Protein AF-V7D793-F1 (afdb_monomer)

Sequence (165 aa):
MPTIQGLIRPLMASPELLCGGPFGDRQVMVKVAKHVQLAYGFSMEAIFFETSFFTATVSDYLSDDEYKELQQELLKNPECGDVMPRTGGFRKLRWGDRRRGKGKRGGLRVIYYWLSSDGQMWMFAIYDKDELENLTCDQERALKQAITVEVEARKTKRSVKQRSK

Foldseek 3Di:
DQFVVNVLVVVVPDPPCVVPAQFDPDKDWDWDPDPPPDDDPDGLTAIETEGPACVVCVVVQDDPVRVSVVVVVCSVPVPQFDFDPLQQGKGKAQCARVVVPGGSVFAKIWIWHADPVRRYIYTYDMDTPVRDDDDDNVSSNSSNVSVVVVVVVVVVVVVVVVVVD

Nearest PDB structures (foldseek):
  8a0x-assembly1_C  TM=8.612E-01  e=3.387E-10  Vibrio cholerae
  5ja8-assembly3_E  TM=9.061E-01  e=1.546E-09  Vibrio cholerae O1 biovar El Tor str. N16961
  5ja8-assembly2_C  TM=8.400E-01  e=4.950E-10  Vibrio cholerae O1 biovar El Tor str. N16961
  5ja9-assembly2_D  TM=9.157E-01  e=5.479E-09  Vibrio cholerae O1 biovar El Tor str. N16961
  5ja8-assembly4_G  TM=9.294E-01  e=1.711E-08  Vibrio cholerae O1 biovar El Tor str. N16961

Organism: NCBI:txid1388762

pLDDT: mean 71.65, std 18.87, range [30.06, 93.06]

Solvent-accessible surface area (backbone atoms only — not comparable to full-atom values): 9725 Å² total; per-residue (Å²): 131,85,48,65,75,62,55,54,47,61,76,70,72,52,85,79,59,67,89,74,52,92,65,34,96,53,75,47,81,52,74,62,86,74,89,66,93,74,94,70,99,67,75,62,62,40,41,35,35,31,22,67,63,20,68,73,45,43,71,83,77,32,56,74,67,56,46,50,51,50,53,53,49,42,63,76,41,71,73,76,28,52,72,42,78,73,25,76,64,33,22,43,30,67,35,58,25,70,94,79,72,28,54,47,91,64,15,30,38,37,36,32,36,72,43,77,94,76,32,35,37,37,39,53,40,69,44,51,62,90,68,61,79,82,79,51,75,66,56,26,44,51,46,20,50,56,52,49,55,51,55,51,54,52,52,53,55,50,59,56,61,61,70,76,108

Radius of gyration: 16.78 Å; Cα contacts (8 Å, |Δi|>4): 221; chains: 1; bounding box: 41×47×38 Å

Structure (mmCIF, N/CA/C/O backbone):
data_AF-V7D793-F1
#
_entry.id   AF-V7D793-F1
#
loop_
_atom_site.group_PDB
_atom_site.id
_atom_site.type_symbol
_atom_site.label_atom_id
_atom_site.label_alt_id
_atom_site.label_comp_id
_atom_site.label_asym_id
_atom_site.label_entity_id
_atom_site.label_seq_id
_atom_site.pdbx_PDB_ins_code
_atom_site.Cartn_x
_atom_site.Cartn_y
_atom_site.Cartn_z
_atom_site.occupancy
_atom_site.B_iso_or_equiv
_atom_site.auth_seq_id
_atom_site.auth_comp_id
_atom_site.auth_asym_id
_atom_site.auth_atom_id
_atom_site.pdbx_PDB_model_num
ATOM 1 N N . MET A 1 1 ? 5.168 5.915 -19.898 1.00 33.47 1 MET A N 1
ATOM 2 C CA . MET A 1 1 ? 5.122 5.106 -18.664 1.00 33.47 1 MET A CA 1
ATOM 3 C C . MET A 1 1 ? 5.250 6.064 -17.489 1.00 33.47 1 MET A C 1
ATOM 5 O O . MET A 1 1 ? 6.310 6.670 -17.371 1.00 33.47 1 MET A O 1
ATOM 9 N N . PRO A 1 2 ? 4.192 6.331 -16.706 1.00 39.03 2 PRO A N 1
ATOM 10 C CA . PRO A 1 2 ? 4.325 7.161 -15.514 1.00 39.03 2 PRO A CA 1
ATOM 11 C C . PRO A 1 2 ? 5.197 6.421 -14.492 1.00 39.03 2 PRO A C 1
ATOM 13 O O . PRO A 1 2 ? 4.835 5.351 -14.017 1.00 39.03 2 PRO A O 1
ATOM 16 N N . THR A 1 3 ? 6.373 6.965 -14.180 1.00 46.16 3 THR A N 1
ATOM 17 C CA . THR A 1 3 ? 7.242 6.447 -13.115 1.00 46.16 3 THR A CA 1
ATOM 18 C C . THR A 1 3 ? 6.502 6.540 -11.782 1.00 46.16 3 THR A C 1
ATOM 20 O O . THR A 1 3 ? 5.800 7.521 -11.546 1.00 46.16 3 THR A O 1
ATOM 23 N N . ILE A 1 4 ? 6.688 5.597 -10.856 1.00 48.50 4 ILE A N 1
ATOM 24 C CA . ILE A 1 4 ? 6.056 5.674 -9.523 1.00 48.50 4 ILE A CA 1
ATOM 25 C C . ILE A 1 4 ? 6.501 6.921 -8.735 1.00 48.50 4 ILE A C 1
ATOM 27 O O . ILE A 1 4 ? 5.714 7.492 -7.981 1.00 48.50 4 ILE A O 1
ATOM 31 N N . GLN A 1 5 ? 7.698 7.460 -9.007 1.00 47.50 5 GLN A N 1
ATOM 32 C CA . GLN A 1 5 ? 8.100 8.807 -8.561 1.00 47.50 5 GLN A CA 1
ATOM 33 C C . GLN A 1 5 ? 7.131 9.912 -9.038 1.00 47.50 5 GLN A C 1
ATOM 35 O O . GLN A 1 5 ? 6.849 10.859 -8.304 1.00 47.50 5 GLN A O 1
ATOM 40 N N . GLY A 1 6 ? 6.584 9.775 -10.246 1.00 45.44 6 GLY A N 1
ATOM 41 C CA . GLY A 1 6 ? 5.567 10.644 -10.835 1.00 45.44 6 GLY A CA 1
ATOM 42 C C . GLY A 1 6 ? 4.143 10.397 -10.332 1.00 45.44 6 GLY A C 1
ATOM 43 O O . GLY A 1 6 ? 3.275 11.187 -10.672 1.00 45.44 6 GLY A O 1
ATOM 44 N N . LEU A 1 7 ? 3.901 9.365 -9.515 1.00 50.41 7 LEU A N 1
ATOM 45 C CA . LEU A 1 7 ? 2.613 9.081 -8.858 1.00 50.41 7 LEU A CA 1
ATOM 46 C C . LEU A 1 7 ? 2.527 9.607 -7.436 1.00 50.41 7 LEU A C 1
ATOM 48 O O . LEU A 1 7 ? 1.460 10.013 -6.982 1.00 50.41 7 LEU A O 1
ATOM 52 N N . ILE A 1 8 ? 3.671 9.693 -6.763 1.00 48.44 8 ILE A N 1
ATOM 53 C CA . ILE A 1 8 ? 3.762 10.422 -5.502 1.00 48.44 8 ILE A CA 1
ATOM 54 C C . ILE A 1 8 ? 3.568 11.922 -5.761 1.00 48.44 8 ILE A C 1
ATOM 56 O O . ILE A 1 8 ? 2.918 12.602 -4.979 1.00 48.44 8 ILE A O 1
ATOM 60 N N . ARG A 1 9 ? 4.054 12.440 -6.895 1.00 41.97 9 ARG A N 1
ATOM 61 C CA . ARG A 1 9 ? 3.982 13.866 -7.246 1.00 41.97 9 ARG A CA 1
ATOM 62 C C . ARG A 1 9 ? 2.549 14.448 -7.323 1.00 41.97 9 ARG A C 1
ATOM 64 O O . ARG A 1 9 ? 2.348 15.494 -6.716 1.00 41.97 9 ARG A O 1
ATOM 71 N N . PRO A 1 10 ? 1.544 13.829 -7.976 1.00 38.38 10 PRO A N 1
ATOM 72 C CA . PRO A 1 10 ? 0.162 14.319 -7.967 1.00 38.38 10 PRO A CA 1
ATOM 73 C C . PRO A 1 10 ? -0.539 14.137 -6.615 1.00 38.38 10 PRO A C 1
ATOM 75 O O . PRO A 1 10 ? -1.365 14.975 -6.271 1.00 38.38 10 PRO A O 1
ATOM 78 N N . LEU A 1 11 ? -0.152 13.145 -5.799 1.00 43.81 11 LEU A N 1
ATOM 79 C CA . LEU A 1 11 ? -0.590 13.064 -4.395 1.00 43.81 11 LEU A CA 1
ATOM 80 C C . LEU A 1 11 ? -0.076 14.265 -3.566 1.00 43.81 11 LEU A C 1
ATOM 82 O O . LEU A 1 11 ? -0.654 14.602 -2.538 1.00 43.81 11 LEU A O 1
ATOM 86 N N . MET A 1 12 ? 0.998 14.922 -4.022 1.00 38.84 12 MET A N 1
ATOM 87 C CA . MET A 1 12 ? 1.638 16.069 -3.363 1.00 38.84 12 MET A CA 1
ATOM 88 C C . MET A 1 12 ? 1.246 17.435 -3.958 1.00 38.84 12 MET A C 1
ATOM 90 O O . MET A 1 12 ? 1.511 18.454 -3.327 1.00 38.84 12 MET A O 1
ATOM 94 N N . ALA A 1 13 ? 0.661 17.490 -5.164 1.00 31.84 13 ALA A N 1
ATOM 95 C CA . ALA A 1 13 ? 0.512 18.728 -5.947 1.00 31.84 13 ALA A CA 1
ATOM 96 C C . ALA A 1 13 ? -0.900 19.350 -5.944 1.00 31.84 13 ALA A C 1
ATOM 98 O O . ALA A 1 13 ? -1.099 20.398 -6.556 1.00 31.84 13 ALA A O 1
ATOM 99 N N . SER A 1 14 ? -1.896 18.746 -5.289 1.00 34.75 14 SER A N 1
ATOM 100 C CA . SER A 1 14 ? -3.250 19.321 -5.208 1.00 34.75 14 SER A CA 1
ATOM 101 C C . SER A 1 14 ? -3.963 18.948 -3.905 1.00 34.75 14 SER A C 1
ATOM 103 O O . SER A 1 14 ? -4.500 17.847 -3.792 1.00 34.75 14 SER A O 1
ATOM 105 N N . PRO A 1 15 ? -4.033 19.877 -2.933 1.00 36.69 15 PRO A N 1
ATOM 106 C CA . PRO A 1 15 ? -4.868 19.743 -1.737 1.00 36.69 15 PRO A CA 1
ATOM 107 C C . PRO A 1 15 ? -6.380 19.739 -2.035 1.00 36.69 15 PRO A C 1
ATOM 109 O O . PRO A 1 15 ? -7.181 19.469 -1.149 1.00 36.69 15 PRO A O 1
ATOM 112 N N . GLU A 1 16 ? -6.796 20.055 -3.264 1.00 32.31 16 GLU A N 1
ATOM 113 C CA . GLU A 1 16 ? -8.201 20.301 -3.622 1.00 32.31 16 GLU A CA 1
ATOM 114 C C . GLU A 1 16 ? -9.000 19.038 -3.997 1.00 32.31 16 GLU A C 1
ATOM 116 O O . GLU A 1 16 ? -10.219 19.095 -4.127 1.00 32.31 16 GLU A O 1
ATOM 121 N N . LEU A 1 17 ? -8.370 17.859 -4.061 1.00 34.34 17 LEU A N 1
ATOM 122 C CA . LEU A 1 17 ? -9.072 16.572 -4.237 1.00 34.34 17 LEU A CA 1
ATOM 123 C C . LEU A 1 17 ? -9.637 15.991 -2.918 1.00 34.34 17 LEU A C 1
ATOM 125 O O . LEU A 1 17 ? -9.974 14.811 -2.831 1.00 34.34 17 LEU A O 1
ATOM 129 N N . LEU A 1 18 ? -9.766 16.815 -1.871 1.00 37.34 18 LEU A N 1
ATOM 130 C CA . LEU A 1 18 ? -10.244 16.408 -0.540 1.00 37.34 18 LEU A CA 1
ATOM 131 C C . LEU A 1 18 ? -11.777 16.357 -0.395 1.00 37.34 18 LEU A C 1
ATOM 133 O O . LEU A 1 18 ? -12.275 15.903 0.635 1.00 37.34 18 LEU A O 1
ATOM 137 N N . CYS A 1 19 ? -12.536 16.713 -1.432 1.00 30.06 19 CYS A N 1
ATOM 138 C CA . CYS A 1 19 ? -13.968 16.411 -1.528 1.00 30.06 19 CYS A CA 1
ATOM 139 C C . CYS A 1 19 ? -14.172 15.114 -2.331 1.00 30.06 19 CYS A C 1
ATOM 141 O O . CYS A 1 19 ? -14.679 15.132 -3.446 1.00 30.06 19 CYS A O 1
ATOM 143 N N . GLY A 1 20 ? -13.710 13.990 -1.774 1.00 41.81 20 GLY A N 1
ATOM 144 C CA . GLY A 1 20 ? -13.761 12.664 -2.413 1.00 41.81 20 GLY A CA 1
ATOM 145 C C . GLY A 1 20 ? -12.844 11.617 -1.771 1.00 41.81 20 GLY A C 1
ATOM 146 O O . GLY A 1 20 ? -13.124 10.430 -1.857 1.00 41.81 20 GLY A O 1
ATOM 147 N N . GLY A 1 21 ? -11.820 12.056 -1.029 1.00 42.91 21 GLY A N 1
ATOM 148 C CA . GLY A 1 21 ? -10.859 11.183 -0.346 1.00 42.91 21 GLY A CA 1
ATOM 149 C C . GLY A 1 21 ? -9.783 10.639 -1.306 1.00 42.91 21 GLY A C 1
ATOM 150 O O . GLY A 1 21 ? -10.108 10.201 -2.404 1.00 42.91 21 GLY A O 1
ATOM 151 N N . PRO A 1 22 ? -8.489 10.626 -0.933 1.00 45.00 22 PRO A N 1
ATOM 152 C CA . PRO A 1 22 ? -7.407 10.205 -1.836 1.00 45.00 22 PRO A CA 1
ATOM 153 C C . PRO A 1 22 ? -7.283 8.677 -2.022 1.00 45.00 22 PRO A C 1
ATOM 155 O O . PRO A 1 22 ? -6.363 8.200 -2.686 1.00 45.00 22 PRO A O 1
ATOM 158 N N . PHE A 1 23 ? -8.197 7.897 -1.442 1.00 51.88 23 PHE A N 1
ATOM 159 C CA . PHE A 1 23 ? -8.190 6.434 -1.433 1.00 51.88 23 PHE A CA 1
ATOM 160 C C . PHE A 1 23 ? -9.370 5.945 -2.272 1.00 51.88 23 PHE A C 1
ATOM 162 O O . PHE A 1 23 ? -10.502 5.994 -1.804 1.00 51.88 23 PHE A O 1
ATOM 169 N N . GLY A 1 24 ? -9.065 5.555 -3.513 1.00 51.16 24 GLY A N 1
ATOM 170 C CA . GLY A 1 24 ? -9.978 5.343 -4.642 1.00 51.16 24 GLY A CA 1
ATOM 171 C C . GLY A 1 24 ? -11.337 4.674 -4.387 1.00 51.16 24 GLY A C 1
ATOM 172 O O . GLY A 1 24 ? -11.551 3.920 -3.440 1.00 51.16 24 GLY A O 1
ATOM 173 N N . ASP A 1 25 ? -12.242 4.913 -5.336 1.00 47.69 25 ASP A N 1
ATOM 174 C CA . ASP A 1 25 ? -13.663 4.537 -5.325 1.00 47.69 25 ASP A CA 1
ATOM 175 C C . ASP A 1 25 ? -13.946 3.020 -5.343 1.00 47.69 25 ASP A C 1
ATOM 177 O O . ASP A 1 25 ? -15.097 2.600 -5.190 1.00 47.69 25 ASP A O 1
ATOM 181 N N . ARG A 1 26 ? -12.927 2.167 -5.538 1.00 51.31 26 ARG A N 1
ATOM 182 C CA . ARG A 1 26 ? -13.107 0.718 -5.706 1.00 51.31 26 ARG A CA 1
ATOM 183 C C . ARG A 1 26 ? -12.830 -0.032 -4.401 1.00 51.31 26 ARG A C 1
ATOM 185 O O . ARG A 1 26 ? -11.690 -0.200 -3.976 1.00 51.31 26 ARG A O 1
ATOM 192 N N . GLN A 1 27 ? -13.909 -0.509 -3.785 1.00 54.69 27 GLN A N 1
ATOM 193 C CA . GLN A 1 27 ? -13.871 -1.401 -2.628 1.00 54.69 27 GLN A CA 1
ATOM 194 C C . GLN A 1 27 ? -13.886 -2.851 -3.101 1.00 54.69 27 GLN A C 1
ATOM 196 O O . GLN A 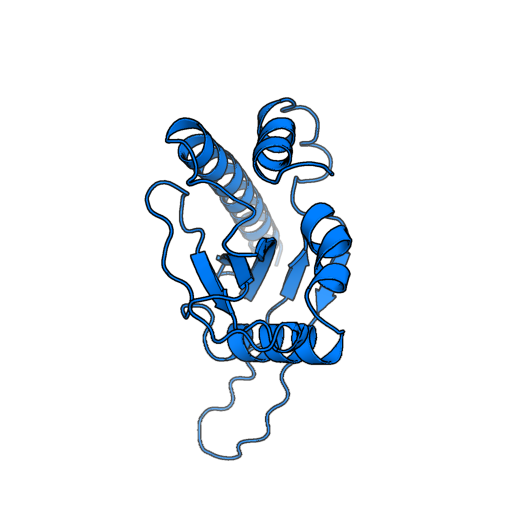1 27 ? -14.826 -3.272 -3.776 1.00 54.69 27 GLN A O 1
ATOM 201 N N . VAL A 1 28 ? -12.880 -3.627 -2.706 1.00 57.31 28 VAL A N 1
ATOM 202 C CA . VAL A 1 28 ? -12.884 -5.078 -2.889 1.00 57.31 28 VAL A CA 1
ATOM 203 C C . VAL A 1 28 ? -13.026 -5.717 -1.515 1.00 57.31 28 VAL A C 1
ATOM 205 O O . VAL A 1 28 ? -12.125 -5.685 -0.675 1.00 57.31 28 VAL A O 1
ATOM 208 N N . MET A 1 29 ? -14.202 -6.281 -1.250 1.00 51.56 29 MET A N 1
ATOM 209 C CA . MET A 1 29 ? -14.425 -7.052 -0.034 1.00 51.56 29 MET A CA 1
ATOM 210 C C . MET A 1 29 ? -13.892 -8.465 -0.250 1.00 51.56 29 MET A C 1
ATOM 212 O O . MET A 1 29 ? -14.454 -9.236 -1.026 1.00 51.56 29 MET A O 1
ATOM 216 N N . VAL A 1 30 ? -12.822 -8.817 0.460 1.00 57.59 30 VAL A N 1
ATOM 217 C CA . VAL A 1 30 ? -12.237 -10.157 0.400 1.00 57.59 30 VAL A CA 1
ATOM 218 C C . VAL A 1 30 ? -12.524 -10.861 1.716 1.00 57.59 30 VAL A C 1
ATOM 220 O O . VAL A 1 30 ? -12.017 -10.480 2.768 1.00 57.59 30 VAL A O 1
ATOM 223 N N . LYS A 1 31 ? -13.340 -11.916 1.661 1.00 53.47 31 LYS A N 1
ATOM 224 C CA . LYS A 1 31 ? -13.574 -12.807 2.801 1.00 53.47 31 LYS A CA 1
ATOM 225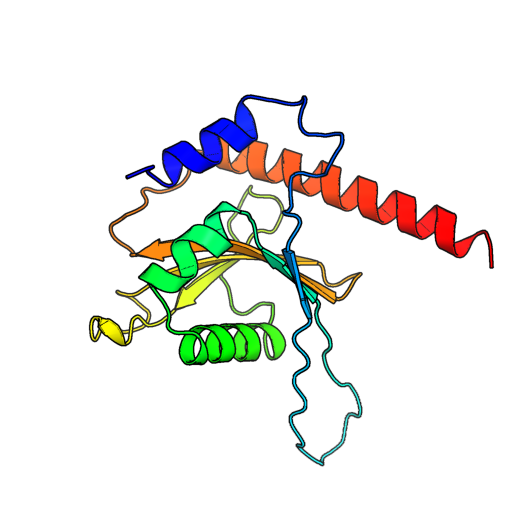 C C . LYS A 1 31 ? -12.719 -14.051 2.640 1.00 53.47 31 LYS A C 1
ATOM 227 O O . LYS A 1 31 ? -12.877 -14.792 1.671 1.00 53.47 31 LYS A O 1
ATOM 232 N N . VAL A 1 32 ? -11.834 -14.317 3.596 1.00 47.12 32 VAL A N 1
ATOM 233 C CA . VAL A 1 32 ? -11.166 -15.619 3.672 1.00 47.12 32 VAL A CA 1
ATOM 234 C C . VAL A 1 32 ? -12.004 -16.535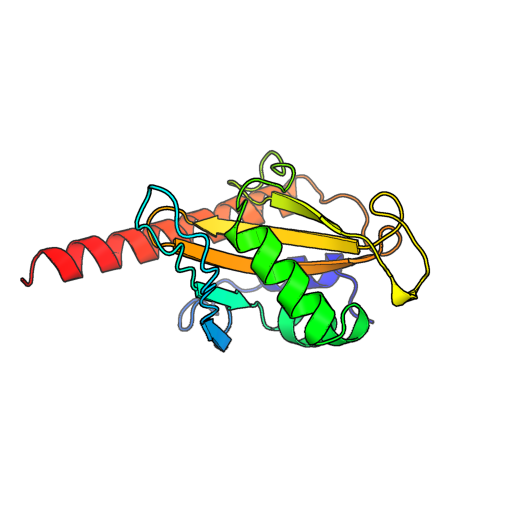 4.547 1.00 47.12 32 VAL A C 1
ATOM 236 O O . VAL A 1 32 ? -11.914 -16.517 5.768 1.00 47.12 32 VAL A O 1
ATOM 239 N N . ALA A 1 33 ? -12.803 -17.380 3.901 1.00 39.00 33 ALA A N 1
ATOM 240 C CA . ALA A 1 33 ? -13.350 -18.571 4.529 1.00 39.00 33 ALA A CA 1
ATOM 241 C C . ALA A 1 33 ? -12.291 -19.679 4.441 1.00 39.00 33 ALA A C 1
ATOM 243 O O . ALA A 1 33 ? -12.296 -20.482 3.510 1.00 39.00 33 ALA A O 1
ATOM 244 N N . LYS A 1 34 ? -11.329 -19.712 5.371 1.00 43.34 34 LYS A N 1
ATOM 245 C CA . LYS A 1 34 ? -10.534 -20.931 5.581 1.00 43.34 34 LYS A CA 1
ATOM 246 C C . LYS A 1 34 ? -11.086 -21.664 6.788 1.00 43.34 34 LYS A C 1
ATOM 248 O O . LYS A 1 34 ? -10.859 -21.289 7.931 1.00 43.34 34 LYS A O 1
ATOM 253 N N . HIS A 1 35 ? -11.825 -22.721 6.473 1.00 39.06 35 HIS A N 1
ATOM 254 C CA . HIS A 1 35 ? -12.171 -23.805 7.371 1.00 39.06 35 HIS A CA 1
ATOM 255 C C . HIS A 1 35 ? -10.871 -24.495 7.817 1.00 39.06 35 HIS A C 1
ATOM 257 O O . HIS A 1 35 ? -10.395 -25.428 7.182 1.00 39.06 35 HIS A O 1
ATOM 263 N N . VAL A 1 36 ? -10.263 -23.995 8.891 1.00 37.34 36 VAL A N 1
ATOM 264 C CA . VAL A 1 36 ? -9.536 -24.846 9.832 1.00 37.34 36 VAL A CA 1
ATOM 265 C C . VAL A 1 36 ? -10.407 -24.865 11.071 1.00 37.34 36 VAL A C 1
ATOM 267 O O . VAL A 1 36 ? -10.362 -23.976 11.918 1.00 37.34 36 VAL A O 1
ATOM 270 N N . GLN A 1 37 ? -11.272 -25.873 11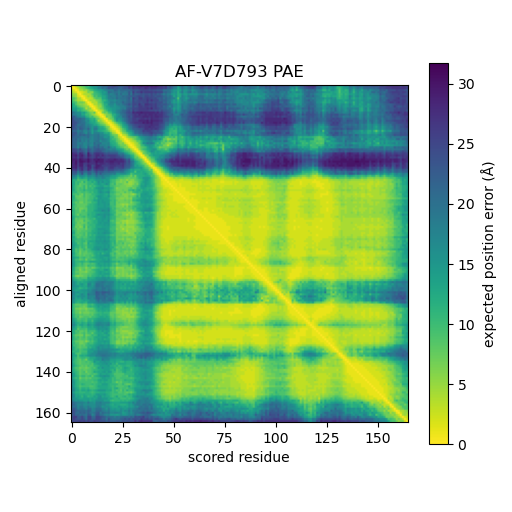.117 1.00 42.47 37 GLN A N 1
ATOM 271 C CA . GLN A 1 37 ? -11.833 -26.372 12.356 1.00 42.47 37 GLN A CA 1
ATOM 272 C C . GLN A 1 37 ? -10.635 -26.676 13.265 1.00 42.47 37 GLN A C 1
ATOM 274 O O . GLN A 1 37 ? -9.966 -27.673 13.033 1.00 42.47 37 GLN A O 1
ATOM 279 N N . LEU A 1 38 ? -10.281 -25.757 14.169 1.00 44.16 38 LEU A N 1
ATOM 280 C CA . LEU A 1 38 ? -9.677 -25.986 15.489 1.00 44.16 38 LEU A CA 1
ATOM 281 C C . LEU A 1 38 ? -9.407 -24.624 16.175 1.00 44.16 38 LEU A C 1
ATOM 283 O O . LEU A 1 38 ? -8.426 -23.933 15.922 1.00 44.16 38 LEU A O 1
ATOM 287 N N . ALA A 1 39 ? -10.322 -24.300 17.092 1.00 38.25 39 ALA A N 1
ATOM 288 C CA . ALA A 1 39 ? -10.124 -23.575 18.354 1.00 38.25 39 ALA A CA 1
ATOM 289 C C . ALA A 1 39 ? -10.200 -22.037 18.467 1.00 38.25 39 ALA A C 1
ATOM 291 O O . ALA A 1 39 ? -10.325 -21.591 19.602 1.00 38.25 39 ALA A O 1
ATOM 292 N N . TYR A 1 40 ? -10.260 -21.215 17.413 1.00 49.88 40 TYR A N 1
ATOM 293 C CA . TYR A 1 40 ? -10.602 -19.785 17.591 1.00 49.88 40 TYR A CA 1
ATOM 294 C C . TYR A 1 40 ? -11.493 -19.269 16.459 1.00 49.88 40 TYR A C 1
ATOM 296 O O . TYR A 1 40 ? -11.045 -19.049 15.339 1.00 49.88 40 TYR A O 1
ATOM 304 N N . GLY A 1 41 ? -12.782 -19.090 16.763 1.00 42.53 41 GLY A N 1
ATOM 305 C CA . GLY A 1 41 ? -13.841 -18.670 15.840 1.00 42.53 41 GLY A CA 1
ATOM 306 C C . GLY A 1 41 ? -13.766 -17.208 15.394 1.00 42.53 41 GLY A C 1
ATOM 307 O O . GLY A 1 41 ? -14.764 -16.499 15.480 1.00 42.53 41 GLY A O 1
ATOM 308 N N . PHE A 1 42 ? -12.610 -16.746 14.917 1.00 47.09 42 PHE A N 1
ATOM 309 C CA . PHE A 1 42 ? -12.464 -15.412 14.345 1.00 47.09 42 PHE A CA 1
ATOM 310 C C . PHE A 1 42 ? -12.157 -15.519 12.851 1.00 47.09 42 PHE A C 1
ATOM 312 O O . PHE A 1 42 ? -11.036 -15.809 12.438 1.00 47.09 42 PHE A O 1
ATOM 319 N N . SER A 1 43 ? -13.182 -15.298 12.027 1.00 55.72 43 SER A N 1
ATOM 320 C CA . SER A 1 43 ? -12.968 -15.019 10.608 1.00 55.72 43 SER A CA 1
ATOM 321 C C . SER A 1 43 ? -12.304 -13.649 10.510 1.00 55.72 43 SER A C 1
ATOM 323 O O . SER A 1 43 ? -12.896 -12.653 10.921 1.00 55.72 43 SER A O 1
ATOM 325 N N . MET A 1 44 ? -11.070 -13.590 10.008 1.00 62.00 44 MET A N 1
ATOM 326 C CA . MET A 1 44 ? -10.425 -12.313 9.707 1.00 62.00 44 MET A CA 1
ATOM 327 C C . MET A 1 44 ? -11.076 -11.741 8.447 1.00 62.00 44 MET A C 1
ATOM 329 O O . MET A 1 44 ? -10.765 -12.147 7.326 1.00 62.00 44 MET A O 1
ATOM 333 N N . GLU A 1 45 ? -12.029 -10.835 8.639 1.00 71.00 45 GLU A N 1
ATOM 334 C CA . GLU A 1 45 ? -12.592 -10.020 7.568 1.00 71.00 45 GLU A CA 1
ATOM 335 C C . GLU A 1 45 ? -11.757 -8.742 7.442 1.00 71.00 45 GLU A C 1
ATOM 337 O O . GLU A 1 45 ? -11.583 -8.013 8.420 1.00 71.00 45 GLU A O 1
ATOM 342 N N . ALA A 1 46 ? -11.241 -8.467 6.241 1.00 79.44 46 ALA A N 1
ATOM 343 C CA . ALA A 1 46 ? -10.688 -7.157 5.930 1.00 79.44 46 ALA A CA 1
ATOM 344 C C . ALA A 1 46 ? -11.220 -6.627 4.601 1.00 79.44 46 ALA A C 1
ATOM 346 O O . 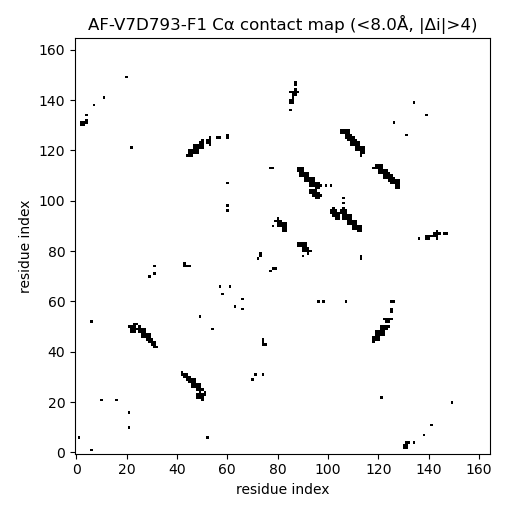ALA A 1 46 ? -11.480 -7.379 3.660 1.00 79.44 46 ALA A O 1
ATOM 347 N N . ILE A 1 47 ? -11.364 -5.308 4.530 1.00 85.12 47 ILE A N 1
ATOM 348 C CA . ILE A 1 47 ? -11.776 -4.604 3.316 1.00 85.12 47 ILE A CA 1
ATOM 349 C C . ILE A 1 47 ? -10.521 -4.091 2.620 1.00 85.12 47 ILE A C 1
ATOM 351 O O . ILE A 1 47 ? -9.738 -3.354 3.227 1.00 85.12 47 ILE A O 1
ATOM 355 N N . PHE A 1 48 ? -10.339 -4.466 1.354 1.00 85.44 48 PHE A N 1
ATOM 356 C CA . PHE A 1 48 ? -9.255 -3.959 0.526 1.00 85.44 48 PHE A CA 1
ATOM 357 C C . PHE A 1 48 ? -9.720 -2.696 -0.198 1.00 85.44 48 PHE A C 1
ATOM 359 O O . PHE A 1 48 ? -10.737 -2.691 -0.892 1.00 85.44 48 PHE A O 1
ATOM 366 N N . PHE A 1 49 ? -8.965 -1.620 -0.010 1.00 86.44 49 PHE A N 1
ATOM 367 C CA . PHE A 1 49 ? -9.110 -0.373 -0.747 1.00 86.44 49 PHE A CA 1
ATOM 368 C C . PHE A 1 49 ? -7.922 -0.243 -1.680 1.00 86.44 49 PHE A C 1
ATOM 370 O O . PHE A 1 49 ? -6.780 -0.356 -1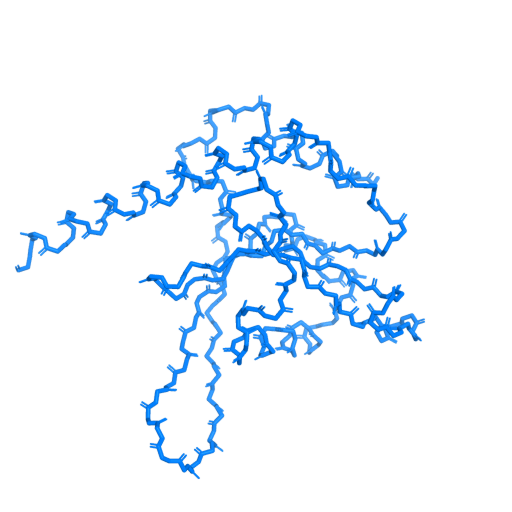.238 1.00 86.44 49 PHE A O 1
ATOM 377 N N . GLU A 1 50 ? -8.178 0.007 -2.953 1.00 84.62 50 GLU A N 1
ATOM 378 C CA . GLU A 1 50 ? -7.130 0.164 -3.952 1.00 84.62 50 GLU A CA 1
ATOM 379 C C . GLU A 1 50 ? -7.055 1.615 -4.416 1.00 84.62 50 GLU A C 1
ATOM 381 O O . GLU A 1 50 ? -8.072 2.281 -4.626 1.00 84.62 50 GLU A O 1
ATOM 386 N N . THR A 1 51 ? -5.839 2.123 -4.596 1.00 81.56 51 THR A N 1
ATOM 387 C CA . THR A 1 51 ? -5.660 3.374 -5.333 1.00 81.56 51 THR A CA 1
ATOM 388 C C . THR A 1 51 ? -5.964 3.139 -6.811 1.00 81.56 51 THR A C 1
ATOM 390 O O . THR A 1 51 ? -5.757 2.044 -7.336 1.00 81.56 51 THR A O 1
ATOM 393 N N . SER A 1 52 ? -6.388 4.190 -7.517 1.00 78.44 52 SER A N 1
ATOM 394 C CA . SER A 1 52 ? -6.594 4.127 -8.970 1.00 78.44 52 SER A CA 1
ATOM 395 C C . SER A 1 52 ? -5.346 3.630 -9.705 1.00 78.44 52 SER A C 1
ATOM 397 O O . SER A 1 52 ? -5.450 2.866 -10.659 1.00 78.44 52 SER A O 1
ATOM 399 N N . PHE A 1 53 ? -4.162 4.003 -9.217 1.00 78.38 53 PHE A N 1
ATOM 400 C CA . PHE A 1 53 ? -2.894 3.517 -9.742 1.00 78.38 53 PHE A CA 1
ATOM 401 C C . PHE A 1 53 ? -2.677 2.022 -9.514 1.00 78.38 53 PHE A C 1
ATOM 403 O O . PHE A 1 53 ? -2.274 1.319 -10.440 1.00 78.38 53 PHE A O 1
ATOM 410 N N . PHE A 1 54 ? -2.933 1.535 -8.299 1.00 84.81 54 PHE A N 1
ATOM 411 C CA . PHE A 1 54 ? -2.785 0.119 -7.992 1.00 84.81 54 PHE A CA 1
ATOM 412 C C . PHE A 1 54 ? -3.703 -0.713 -8.887 1.00 84.81 54 PHE A C 1
ATOM 414 O O . PHE A 1 54 ? -3.229 -1.614 -9.572 1.00 84.81 54 PHE A O 1
ATOM 421 N N . THR A 1 55 ? -4.987 -0.352 -8.962 1.00 85.38 55 THR A N 1
ATOM 422 C CA . THR A 1 55 ? -5.958 -1.041 -9.822 1.00 85.38 55 THR A CA 1
ATOM 423 C C . THR A 1 55 ? -5.549 -1.009 -11.296 1.00 85.38 55 THR A C 1
ATOM 425 O O . THR A 1 55 ? -5.739 -1.994 -12.001 1.00 85.38 55 THR A O 1
ATOM 428 N N . ALA A 1 56 ? -4.980 0.102 -11.772 1.00 82.31 56 ALA A N 1
ATOM 429 C CA . ALA A 1 56 ? -4.563 0.247 -13.166 1.00 82.31 56 ALA A CA 1
ATOM 430 C C . ALA A 1 56 ? -3.306 -0.559 -13.531 1.00 82.31 56 ALA A C 1
ATOM 432 O O . ALA A 1 56 ? -3.087 -0.807 -14.710 1.00 82.31 56 ALA A O 1
ATOM 433 N N . THR A 1 57 ? -2.477 -0.935 -12.552 1.00 83.44 57 THR A N 1
ATOM 434 C CA . THR A 1 57 ? -1.176 -1.583 -12.798 1.00 83.44 57 THR A CA 1
ATOM 435 C C . THR A 1 57 ? -1.089 -3.014 -12.293 1.00 83.44 57 THR A C 1
ATOM 437 O O . THR A 1 57 ? -0.244 -3.768 -12.759 1.00 83.44 57 THR A O 1
ATOM 440 N N . VAL A 1 58 ? -1.952 -3.436 -11.365 1.00 88.81 58 VAL A N 1
ATOM 441 C CA . VAL A 1 58 ? -1.879 -4.774 -10.759 1.00 88.81 58 VAL A CA 1
ATOM 442 C C . VAL A 1 58 ? -1.948 -5.899 -11.791 1.00 88.81 58 VAL A C 1
ATOM 444 O O . VAL A 1 58 ? -1.180 -6.853 -11.676 1.00 88.81 58 VAL A O 1
ATOM 447 N N . SER A 1 59 ? -2.764 -5.745 -12.836 1.00 88.88 59 SER A N 1
ATOM 448 C CA . SER A 1 59 ? -2.893 -6.717 -13.928 1.00 88.88 59 SER A CA 1
ATOM 449 C C . SER A 1 59 ? -1.623 -6.878 -14.767 1.00 88.88 59 SER A C 1
ATOM 451 O O . SER A 1 59 ? -1.442 -7.910 -15.409 1.00 88.88 59 SER A O 1
ATOM 453 N N . ASP A 1 60 ? -0.725 -5.887 -14.759 1.00 87.12 60 ASP A N 1
ATOM 454 C CA . ASP A 1 60 ? 0.546 -5.957 -15.489 1.00 87.12 60 ASP A CA 1
ATOM 455 C C . ASP A 1 60 ? 1.569 -6.859 -14.776 1.00 87.12 60 ASP A C 1
ATOM 457 O O . ASP A 1 60 ? 2.531 -7.333 -15.399 1.00 87.12 60 ASP A O 1
ATOM 461 N N . TYR A 1 61 ? 1.358 -7.109 -13.477 1.00 87.31 61 TYR A N 1
ATOM 462 C CA . TYR A 1 61 ? 2.263 -7.879 -12.622 1.00 87.31 61 TYR A CA 1
ATOM 463 C C . TYR A 1 61 ? 1.681 -9.205 -12.136 1.00 87.31 61 TYR A C 1
ATOM 465 O O . TYR A 1 61 ? 2.430 -10.173 -12.021 1.00 87.31 61 TYR A O 1
ATOM 473 N N . LEU A 1 62 ? 0.388 -9.246 -11.809 1.00 89.00 62 LEU A N 1
ATOM 474 C CA . LEU A 1 62 ? -0.279 -10.398 -11.208 1.00 89.00 62 LEU A CA 1
ATOM 475 C C . LEU A 1 62 ? -1.535 -10.746 -12.001 1.00 89.00 62 LEU A C 1
ATOM 477 O O . LEU A 1 62 ? -2.353 -9.879 -12.300 1.00 89.00 62 LEU A O 1
ATOM 481 N N . SER A 1 63 ? -1.714 -12.035 -12.279 1.00 89.38 63 SER A N 1
ATOM 482 C CA . SER A 1 63 ? -3.022 -12.565 -12.670 1.00 89.38 63 SER A CA 1
ATOM 483 C C . SER A 1 63 ? -4.027 -12.461 -11.516 1.00 89.38 63 SER A C 1
ATOM 485 O O . SER A 1 63 ? -3.636 -12.340 -10.352 1.00 89.38 63 SER A O 1
ATOM 487 N N . ASP A 1 64 ? -5.323 -12.562 -11.812 1.00 88.38 64 ASP A N 1
ATOM 488 C CA . ASP A 1 64 ? -6.379 -12.499 -10.791 1.00 88.38 64 ASP A CA 1
ATOM 489 C C . ASP A 1 64 ? -6.189 -13.550 -9.681 1.00 88.38 64 ASP A C 1
ATOM 491 O O . ASP A 1 64 ? -6.392 -13.261 -8.498 1.00 88.38 64 ASP A O 1
ATOM 495 N N . ASP A 1 65 ? -5.735 -14.755 -10.040 1.00 88.88 65 ASP A N 1
ATOM 496 C CA . ASP A 1 65 ? -5.449 -15.828 -9.084 1.00 88.88 65 ASP A CA 1
ATOM 497 C C . ASP A 1 65 ? -4.245 -15.498 -8.192 1.00 88.88 65 ASP A C 1
ATOM 499 O O . ASP A 1 65 ? -4.302 -15.676 -6.973 1.00 88.88 65 ASP A O 1
ATOM 503 N N . GLU A 1 66 ? -3.167 -14.954 -8.759 1.00 89.62 66 GLU A N 1
ATOM 504 C CA . GLU A 1 66 ? -1.998 -14.531 -7.983 1.00 89.62 66 GLU A CA 1
ATOM 505 C C . GLU A 1 66 ? -2.304 -13.317 -7.101 1.00 89.62 66 GLU A C 1
ATOM 507 O O . GLU A 1 66 ? -1.805 -13.218 -5.975 1.00 89.62 66 GLU A O 1
ATOM 512 N N . TYR A 1 67 ? -3.148 -12.403 -7.579 1.00 90.81 67 TYR A N 1
ATOM 513 C CA . TYR A 1 67 ? -3.612 -11.277 -6.786 1.00 90.81 67 TYR A CA 1
ATOM 514 C C . TYR A 1 67 ? -4.476 -11.748 -5.611 1.00 90.81 67 TYR A C 1
ATOM 516 O O . TYR A 1 67 ? -4.289 -11.304 -4.475 1.00 90.81 67 TYR A O 1
ATOM 524 N N . LYS A 1 68 ? -5.347 -12.735 -5.835 1.00 89.50 68 LYS A N 1
ATOM 525 C CA . LYS A 1 68 ? -6.108 -13.395 -4.771 1.00 89.50 68 LYS A CA 1
ATOM 526 C C . LYS A 1 68 ? -5.195 -14.101 -3.769 1.00 89.50 68 LYS A C 1
ATOM 528 O O . LYS A 1 68 ? -5.435 -14.008 -2.565 1.00 89.50 68 LYS A O 1
ATOM 533 N N . GLU A 1 69 ? -4.138 -14.779 -4.216 1.00 89.94 69 GLU A N 1
ATOM 534 C CA . GLU A 1 69 ? -3.130 -15.361 -3.318 1.00 89.94 69 GLU A CA 1
ATOM 535 C C . GLU A 1 69 ? -2.446 -14.290 -2.452 1.00 89.94 69 GLU A C 1
ATOM 537 O O . GLU A 1 69 ? -2.307 -14.479 -1.239 1.00 89.94 69 GLU A O 1
ATOM 542 N N . LEU A 1 70 ? -2.072 -13.153 -3.047 1.00 91.25 70 LEU A N 1
ATOM 543 C CA . LEU A 1 70 ? -1.501 -12.012 -2.331 1.00 91.25 70 LEU A CA 1
ATOM 544 C C . LEU A 1 70 ? -2.466 -11.485 -1.257 1.00 91.25 70 LEU A C 1
ATOM 546 O O . LEU A 1 70 ? -2.066 -11.312 -0.104 1.00 91.25 70 LEU A O 1
ATOM 550 N N . GLN A 1 71 ? -3.738 -11.270 -1.603 1.00 90.25 71 GLN A N 1
ATOM 551 C CA . GLN A 1 71 ? -4.764 -10.822 -0.655 1.00 90.25 71 GLN A CA 1
ATOM 552 C C . GLN A 1 71 ? -4.961 -11.827 0.490 1.00 90.25 71 GLN A C 1
ATOM 554 O O . GLN A 1 71 ? -5.062 -11.433 1.652 1.00 90.25 71 GLN A O 1
ATOM 559 N N . GLN A 1 72 ? -4.969 -13.131 0.193 1.00 89.06 72 GLN A N 1
ATOM 560 C CA . GLN A 1 72 ? -5.065 -14.170 1.220 1.00 89.06 72 GLN A CA 1
ATOM 561 C C . GLN A 1 72 ? -3.875 -14.156 2.176 1.00 89.06 72 GLN A C 1
ATOM 563 O O . GLN A 1 72 ? -4.053 -14.383 3.372 1.00 89.06 72 GLN A O 1
ATOM 568 N N . GLU A 1 73 ? -2.666 -13.936 1.668 1.00 89.38 73 GLU A N 1
ATOM 569 C CA . GLU A 1 73 ? -1.476 -13.877 2.510 1.00 89.38 73 GLU A CA 1
ATOM 570 C C . GLU A 1 73 ? -1.484 -12.634 3.407 1.00 89.38 73 GLU A C 1
ATOM 572 O O . GLU A 1 73 ? -1.225 -12.742 4.607 1.00 89.38 73 GLU A O 1
ATOM 577 N N . LEU A 1 74 ? -1.893 -11.487 2.859 1.00 90.12 74 LEU A N 1
ATOM 578 C CA . LEU A 1 74 ? -2.090 -10.249 3.614 1.00 90.12 74 LEU A CA 1
ATOM 579 C C . LEU A 1 74 ? -3.182 -10.376 4.686 1.00 90.12 74 LEU A C 1
ATOM 581 O O . LEU A 1 74 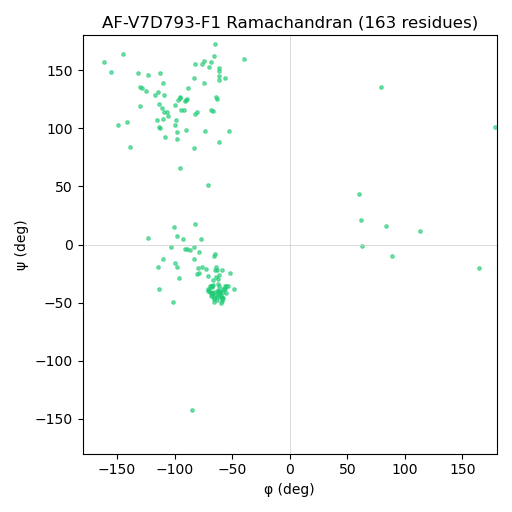? -3.049 -9.788 5.752 1.00 90.12 74 LEU A O 1
ATOM 585 N N . LEU A 1 75 ? -4.235 -11.161 4.449 1.00 87.62 75 LEU A N 1
ATOM 586 C CA . LEU A 1 75 ? -5.278 -11.425 5.448 1.00 87.62 75 LEU A CA 1
ATOM 587 C C . LEU A 1 75 ? -4.799 -12.320 6.594 1.00 87.62 75 LEU A C 1
ATOM 589 O O . LEU A 1 75 ? -5.175 -12.096 7.742 1.00 87.62 75 LEU A O 1
ATOM 593 N N . LYS A 1 76 ? -3.973 -13.333 6.303 1.00 86.88 76 LYS A N 1
ATOM 594 C CA . LYS A 1 76 ? -3.401 -14.200 7.347 1.00 86.88 76 LYS A CA 1
ATOM 595 C C . LYS A 1 76 ? -2.382 -13.460 8.203 1.00 86.88 76 LYS A C 1
ATOM 597 O O . LYS A 1 76 ? -2.322 -13.683 9.407 1.00 86.88 76 LYS A O 1
ATOM 602 N N . ASN A 1 77 ? -1.550 -12.637 7.569 1.00 87.94 77 ASN A N 1
ATOM 603 C CA . ASN A 1 77 ? -0.508 -11.881 8.243 1.00 87.94 77 ASN A CA 1
ATOM 604 C C . ASN A 1 77 ? -0.427 -10.447 7.688 1.00 87.94 77 ASN A C 1
ATOM 606 O O . ASN A 1 77 ? 0.432 -10.156 6.848 1.00 87.94 77 ASN A O 1
ATOM 610 N N . PRO A 1 78 ? -1.273 -9.529 8.191 1.00 88.69 78 PRO A N 1
ATOM 611 C CA . PRO A 1 78 ? -1.266 -8.123 7.781 1.00 88.69 78 PRO A CA 1
ATOM 612 C C . PRO A 1 78 ? 0.069 -7.412 8.019 1.00 88.69 78 PRO A C 1
ATOM 614 O O . PRO A 1 78 ? 0.369 -6.400 7.386 1.00 88.69 78 PRO A O 1
ATOM 617 N N . GLU A 1 79 ? 0.901 -7.930 8.921 1.00 89.31 79 GLU A N 1
ATOM 618 C CA . GLU A 1 79 ? 2.163 -7.312 9.327 1.00 89.31 79 GLU A CA 1
ATOM 619 C C . GLU A 1 79 ? 3.391 -7.894 8.616 1.00 89.31 79 GLU A C 1
ATOM 621 O O . GLU A 1 79 ? 4.515 -7.521 8.946 1.00 89.31 79 GLU A O 1
ATOM 626 N N . CYS A 1 80 ? 3.198 -8.765 7.619 1.00 89.25 80 CYS A N 1
ATOM 627 C CA . CYS A 1 80 ? 4.288 -9.436 6.905 1.00 89.25 80 CYS A CA 1
ATOM 628 C C . CYS A 1 80 ? 5.218 -8.498 6.111 1.00 89.25 80 CYS A C 1
ATOM 630 O O . CYS A 1 80 ? 6.328 -8.898 5.756 1.00 89.25 80 CYS A O 1
ATOM 632 N N . GLY A 1 81 ? 4.784 -7.273 5.805 1.00 90.44 81 GLY A N 1
ATOM 633 C CA . GLY A 1 81 ? 5.596 -6.260 5.141 1.00 90.44 81 GLY A CA 1
ATOM 634 C C . GLY A 1 81 ? 6.497 -5.476 6.098 1.00 90.44 81 GLY A C 1
ATOM 635 O O . GLY A 1 81 ? 6.086 -5.099 7.202 1.00 90.44 81 GLY A O 1
ATOM 636 N N . ASP A 1 82 ? 7.698 -5.149 5.614 1.00 92.06 82 ASP A N 1
ATOM 637 C CA . ASP A 1 82 ? 8.671 -4.306 6.311 1.00 92.06 82 ASP A CA 1
ATOM 638 C C . ASP A 1 82 ? 8.079 -2.900 6.502 1.00 92.06 82 ASP A C 1
ATOM 640 O O . ASP A 1 82 ? 7.683 -2.257 5.525 1.00 92.06 82 ASP A O 1
ATOM 644 N N . VAL A 1 83 ? 8.034 -2.390 7.737 1.00 91.25 83 VAL A N 1
ATOM 645 C CA . VAL A 1 83 ? 7.578 -1.014 7.994 1.00 91.25 83 VAL A CA 1
ATOM 646 C C . VAL A 1 83 ? 8.537 -0.029 7.328 1.00 91.25 83 VAL A C 1
ATOM 648 O O . VAL A 1 83 ? 9.746 -0.057 7.558 1.00 91.25 83 VAL A O 1
ATOM 651 N N . MET A 1 84 ? 7.993 0.868 6.512 1.00 87.81 84 MET A N 1
ATOM 652 C CA . MET A 1 84 ? 8.746 1.948 5.891 1.00 87.81 84 MET A CA 1
ATOM 653 C C . MET A 1 84 ? 8.920 3.078 6.914 1.00 87.81 84 MET A C 1
ATOM 655 O O . MET A 1 84 ? 7.926 3.695 7.317 1.00 87.81 84 MET A O 1
ATOM 659 N N . PRO A 1 85 ? 10.151 3.380 7.361 1.00 85.50 85 PRO A N 1
ATOM 660 C CA . PRO A 1 85 ? 10.368 4.418 8.359 1.00 85.50 85 PRO A CA 1
ATOM 661 C C . PRO A 1 85 ? 9.889 5.775 7.832 1.00 85.50 85 PRO A C 1
ATOM 663 O O . PRO A 1 85 ? 9.870 6.019 6.632 1.00 85.50 85 PRO A O 1
ATOM 666 N N . ARG A 1 86 ? 9.483 6.668 8.742 1.00 84.31 86 ARG A N 1
ATOM 667 C CA . ARG A 1 86 ? 9.072 8.060 8.448 1.00 84.31 86 ARG A CA 1
ATOM 668 C C . ARG A 1 86 ? 7.832 8.244 7.554 1.00 84.31 86 ARG A C 1
ATOM 670 O O . ARG A 1 86 ? 7.392 9.377 7.418 1.00 84.31 86 ARG A O 1
ATOM 677 N N . THR A 1 87 ? 7.201 7.173 7.070 1.00 83.38 87 THR A N 1
ATOM 678 C CA . THR A 1 87 ? 5.982 7.220 6.229 1.00 83.38 87 THR A CA 1
ATOM 679 C C . THR A 1 87 ? 4.659 7.214 7.002 1.00 83.38 87 THR A C 1
ATOM 681 O O . THR A 1 87 ? 3.596 7.305 6.403 1.00 83.38 87 THR A O 1
ATOM 684 N N . GLY A 1 88 ? 4.687 7.097 8.333 1.00 83.38 88 GLY A N 1
ATOM 685 C CA . GLY A 1 88 ? 3.458 7.045 9.141 1.00 83.38 88 GLY A CA 1
ATOM 686 C C . GLY A 1 88 ? 2.808 5.662 9.238 1.00 83.38 88 GLY A C 1
ATOM 687 O O . GLY A 1 88 ? 1.662 5.570 9.661 1.00 83.38 88 GLY A O 1
ATOM 688 N N . GLY A 1 89 ? 3.538 4.595 8.890 1.00 88.38 89 GLY A N 1
ATOM 689 C CA . GLY A 1 89 ? 3.097 3.210 9.094 1.00 88.38 89 GLY A CA 1
ATOM 690 C C . GLY A 1 89 ? 2.832 2.421 7.814 1.00 88.38 89 GLY A C 1
ATOM 691 O O . GLY A 1 89 ? 2.279 1.327 7.892 1.00 88.38 89 GLY A O 1
ATOM 692 N N . PHE A 1 90 ? 3.234 2.936 6.647 1.00 90.44 90 PHE A N 1
ATOM 693 C CA . PHE A 1 90 ? 3.233 2.131 5.429 1.00 90.44 90 PHE A CA 1
ATOM 694 C C . PHE A 1 90 ? 4.164 0.936 5.567 1.00 90.44 90 PHE A C 1
ATOM 696 O O . PHE A 1 90 ? 5.197 0.990 6.241 1.00 90.44 90 PHE A O 1
ATOM 703 N N . ARG A 1 91 ? 3.801 -0.141 4.883 1.00 93.06 91 ARG A N 1
ATOM 704 C CA . ARG A 1 91 ? 4.545 -1.390 4.845 1.00 93.06 91 ARG A CA 1
ATOM 705 C C . ARG A 1 91 ? 4.893 -1.741 3.408 1.00 93.06 91 ARG A C 1
ATOM 707 O O . ARG A 1 91 ? 4.130 -1.479 2.480 1.00 93.06 91 ARG A O 1
ATOM 714 N N . LYS A 1 92 ? 6.063 -2.349 3.242 1.00 91.19 92 LYS A N 1
ATOM 715 C CA . LYS A 1 92 ? 6.589 -2.832 1.970 1.00 91.19 92 LYS A CA 1
ATOM 716 C C . LYS A 1 92 ? 6.699 -4.349 2.018 1.00 91.19 92 LYS A C 1
ATOM 718 O O . LYS A 1 92 ? 7.588 -4.894 2.671 1.00 91.19 92 LYS A O 1
ATOM 723 N N . LEU A 1 93 ? 5.812 -5.030 1.304 1.00 92.62 93 LEU A N 1
ATOM 724 C CA . LEU A 1 93 ? 5.853 -6.477 1.130 1.00 92.62 93 LEU A CA 1
ATOM 725 C C . LEU A 1 93 ? 6.709 -6.837 -0.085 1.00 92.62 93 LEU A C 1
ATOM 727 O O . LEU A 1 93 ? 6.576 -6.247 -1.156 1.00 92.62 93 LEU A O 1
ATOM 731 N N . ARG A 1 94 ? 7.585 -7.830 0.087 1.00 90.94 94 ARG A N 1
ATOM 732 C CA . ARG A 1 94 ? 8.353 -8.443 -1.001 1.00 90.94 94 ARG A CA 1
ATOM 733 C C . ARG A 1 94 ? 7.615 -9.677 -1.496 1.00 90.94 94 ARG A C 1
ATOM 735 O O . ARG A 1 94 ? 7.476 -10.649 -0.751 1.00 90.94 94 ARG A O 1
ATOM 742 N N . TRP A 1 95 ? 7.178 -9.645 -2.745 1.00 91.31 95 TRP A N 1
ATOM 743 C CA . TRP A 1 95 ? 6.421 -10.723 -3.365 1.00 91.31 95 TRP A CA 1
ATOM 744 C C . TRP A 1 95 ? 7.231 -11.388 -4.480 1.00 91.31 95 TRP A C 1
ATOM 746 O O . TRP A 1 95 ? 8.088 -10.768 -5.109 1.00 91.31 95 TRP A O 1
ATOM 756 N N . GLY A 1 96 ? 7.029 -12.689 -4.679 1.00 86.25 96 GLY A N 1
ATOM 757 C CA . GLY A 1 96 ? 7.667 -13.400 -5.787 1.00 86.25 96 GLY A CA 1
ATOM 758 C C . GLY A 1 96 ? 6.987 -13.034 -7.102 1.00 86.25 96 GLY A C 1
ATOM 759 O O . GLY A 1 96 ? 5.766 -12.957 -7.140 1.00 86.25 96 GLY A O 1
ATOM 760 N N . ASP A 1 97 ? 7.765 -12.834 -8.161 1.00 80.19 97 ASP A N 1
ATOM 761 C CA . ASP A 1 97 ? 7.226 -12.678 -9.514 1.00 80.19 97 ASP A CA 1
ATOM 762 C C . ASP A 1 97 ? 7.334 -14.037 -10.219 1.00 80.19 97 ASP A C 1
ATOM 764 O O . ASP A 1 97 ? 8.405 -14.410 -10.714 1.00 80.19 97 ASP A O 1
ATOM 768 N N . ARG A 1 98 ? 6.239 -14.809 -10.219 1.00 74.88 98 ARG A N 1
ATOM 769 C CA . ARG A 1 98 ? 6.211 -16.127 -10.872 1.00 74.88 98 ARG A CA 1
ATOM 770 C C . ARG A 1 98 ? 6.282 -15.997 -12.393 1.00 74.88 98 ARG A C 1
ATOM 772 O O . ARG A 1 98 ? 6.972 -16.802 -13.012 1.00 74.88 98 ARG A O 1
ATOM 779 N N . ARG A 1 99 ? 5.666 -14.962 -12.979 1.00 72.81 99 ARG A N 1
ATOM 780 C CA . ARG A 1 99 ? 5.691 -14.682 -14.425 1.00 72.81 99 ARG A CA 1
ATOM 781 C C . ARG A 1 99 ? 7.120 -14.571 -14.954 1.00 72.81 99 ARG A C 1
ATOM 783 O O . ARG A 1 99 ? 7.426 -15.103 -16.017 1.00 72.81 99 ARG A O 1
ATOM 790 N N . ARG A 1 100 ? 8.010 -13.907 -14.210 1.00 71.38 100 ARG A N 1
ATOM 791 C CA . ARG A 1 100 ? 9.428 -13.740 -14.583 1.00 71.38 100 ARG A CA 1
ATOM 792 C C . ARG A 1 100 ? 10.354 -14.813 -13.999 1.00 71.38 100 ARG A C 1
ATOM 794 O O . ARG A 1 100 ? 11.571 -14.685 -14.126 1.00 71.38 100 ARG A O 1
ATOM 801 N N . GLY A 1 101 ? 9.817 -15.830 -13.317 1.00 75.69 101 GLY A N 1
ATOM 802 C CA . GLY A 1 101 ? 10.609 -16.848 -12.617 1.00 75.69 101 GLY A CA 1
ATOM 803 C C . GLY A 1 101 ? 11.486 -16.283 -11.491 1.00 75.69 101 GLY A C 1
ATOM 804 O O . GLY A 1 101 ? 12.483 -16.897 -11.109 1.00 75.69 101 GLY A O 1
ATOM 805 N N . LYS A 1 102 ? 11.159 -15.097 -10.959 1.00 74.69 102 LYS A N 1
ATOM 806 C CA . LYS A 1 102 ? 11.958 -14.422 -9.932 1.00 74.69 102 LYS A CA 1
ATOM 807 C C . LYS A 1 102 ? 11.420 -14.730 -8.535 1.00 74.69 102 LYS A C 1
ATOM 809 O O . LYS A 1 102 ? 10.266 -14.468 -8.200 1.00 74.69 102 LYS A O 1
ATOM 814 N N . GLY A 1 103 ? 12.302 -15.204 -7.655 1.00 75.44 103 GLY A N 1
ATOM 815 C CA . GLY A 1 103 ? 11.992 -15.348 -6.229 1.00 75.44 103 GLY A CA 1
ATOM 816 C C . GLY A 1 103 ? 11.738 -14.000 -5.529 1.00 75.44 103 GLY A C 1
ATOM 817 O O . GLY A 1 103 ? 12.018 -12.932 -6.071 1.00 75.44 103 GLY A O 1
ATOM 818 N N . LYS A 1 104 ? 11.290 -14.036 -4.264 1.00 72.06 104 LYS A N 1
ATOM 819 C CA . LYS A 1 104 ? 10.892 -12.850 -3.461 1.00 72.06 104 LYS A CA 1
ATOM 820 C C . LYS A 1 104 ? 11.924 -11.707 -3.401 1.00 72.06 104 LYS A C 1
ATOM 822 O O . LYS A 1 104 ? 11.567 -10.565 -3.142 1.00 72.06 104 LYS A O 1
ATOM 827 N N . ARG A 1 105 ? 13.219 -11.989 -3.594 1.00 63.91 105 ARG A N 1
ATOM 828 C CA . ARG A 1 105 ? 14.288 -10.966 -3.584 1.00 63.91 105 ARG A CA 1
ATOM 829 C C . ARG A 1 105 ? 14.416 -10.197 -4.906 1.00 63.91 105 ARG A C 1
ATOM 831 O O . ARG A 1 105 ? 14.921 -9.074 -4.890 1.00 63.91 105 ARG A O 1
ATOM 838 N N . GLY A 1 106 ? 13.996 -10.798 -6.019 1.00 70.00 106 GLY A N 1
ATOM 839 C CA . GLY A 1 106 ? 14.085 -10.221 -7.364 1.00 70.00 106 GLY A CA 1
ATOM 840 C C . GLY A 1 106 ? 12.741 -9.823 -7.971 1.00 70.00 106 GLY A C 1
ATOM 841 O O . GLY A 1 106 ? 12.752 -9.139 -8.986 1.00 70.00 106 GLY A O 1
ATOM 842 N N . GLY A 1 107 ? 11.629 -10.252 -7.373 1.00 84.44 107 GLY A N 1
ATOM 843 C CA . GLY A 1 107 ? 10.280 -9.946 -7.841 1.00 84.44 107 GLY A CA 1
ATOM 844 C C . GLY A 1 107 ? 9.741 -8.603 -7.347 1.00 84.44 107 GLY A C 1
ATOM 845 O O . GLY A 1 107 ? 10.471 -7.613 -7.201 1.00 84.44 107 GLY A O 1
ATOM 846 N N . LEU A 1 108 ? 8.446 -8.613 -7.052 1.00 8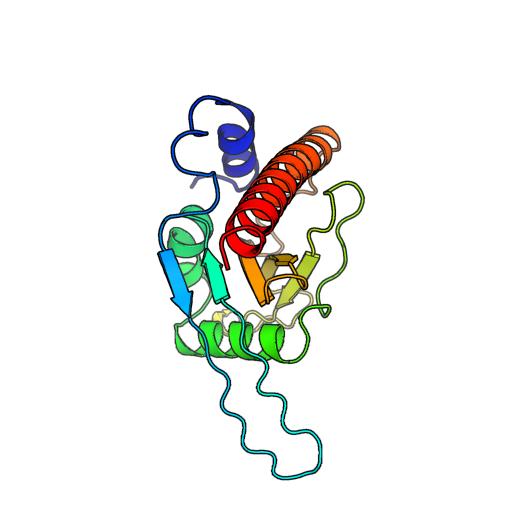8.94 108 LEU A N 1
ATOM 847 C CA . LEU A 1 108 ? 7.612 -7.436 -6.863 1.00 88.94 108 LEU A CA 1
ATOM 848 C C . LEU A 1 108 ? 7.727 -6.839 -5.457 1.00 88.94 108 LEU A C 1
ATOM 850 O O . LEU A 1 108 ? 8.027 -7.510 -4.462 1.00 88.94 108 LEU A O 1
ATOM 854 N N . ARG A 1 109 ? 7.434 -5.547 -5.370 1.00 89.62 109 ARG A N 1
ATOM 855 C CA . ARG A 1 109 ? 7.220 -4.792 -4.139 1.00 89.62 109 ARG A CA 1
ATOM 856 C C . ARG A 1 109 ? 5.794 -4.293 -4.127 1.00 89.62 109 ARG A C 1
ATOM 858 O O . ARG A 1 109 ? 5.357 -3.649 -5.072 1.00 89.62 109 ARG A O 1
ATOM 865 N N . VAL A 1 110 ? 5.106 -4.566 -3.030 1.00 91.50 110 VAL A N 1
ATOM 866 C CA . VAL A 1 110 ? 3.754 -4.080 -2.781 1.00 91.50 110 VAL A CA 1
ATOM 867 C C . VAL A 1 110 ? 3.820 -3.113 -1.608 1.00 91.50 110 VAL A C 1
ATOM 869 O O . VAL A 1 110 ? 4.269 -3.486 -0.522 1.00 91.50 110 VAL A O 1
ATOM 872 N N . ILE A 1 111 ? 3.407 -1.868 -1.831 1.00 91.00 111 ILE A N 1
ATOM 873 C CA . ILE A 1 111 ? 3.256 -0.862 -0.778 1.00 91.00 111 ILE A CA 1
ATOM 874 C C . ILE A 1 111 ? 1.804 -0.874 -0.331 1.00 91.00 111 ILE A C 1
ATOM 876 O O . ILE A 1 111 ? 0.893 -0.727 -1.151 1.00 91.00 111 ILE A O 1
ATOM 880 N N . TYR A 1 112 ? 1.599 -1.031 0.971 1.00 92.50 112 TYR A N 1
ATOM 881 C CA . TYR A 1 112 ? 0.271 -1.064 1.561 1.00 92.50 112 TYR A CA 1
ATOM 882 C C . TYR A 1 112 ? 0.244 -0.420 2.950 1.00 92.50 112 TYR A C 1
ATOM 884 O O . TYR A 1 112 ? 1.283 -0.212 3.584 1.00 92.50 112 TYR A O 1
ATOM 892 N N . TYR A 1 113 ? -0.956 -0.109 3.427 1.00 90.94 113 TYR A N 1
ATOM 893 C CA . TYR A 1 113 ? -1.206 0.368 4.783 1.00 90.94 113 TYR A CA 1
ATOM 894 C C . TYR A 1 113 ? -2.249 -0.520 5.465 1.00 90.94 113 TYR A C 1
ATOM 896 O O . TYR A 1 113 ? -3.293 -0.811 4.885 1.00 90.94 113 TYR A O 1
ATOM 904 N N . TRP A 1 114 ? -1.961 -0.953 6.693 1.00 91.19 114 TRP A N 1
ATOM 905 C CA . TRP A 1 114 ? -2.871 -1.774 7.489 1.00 91.19 114 TRP A CA 1
ATOM 906 C C . TRP A 1 114 ? -3.496 -0.942 8.608 1.00 91.19 114 TRP A C 1
ATOM 908 O O . TRP A 1 114 ? -2.817 -0.570 9.567 1.00 91.19 114 TRP A O 1
ATOM 918 N N . LEU A 1 115 ? -4.798 -0.676 8.497 1.00 88.31 115 LEU A N 1
ATOM 919 C CA . LEU A 1 115 ? -5.586 -0.018 9.533 1.00 88.31 115 LEU A CA 1
ATOM 920 C C . LEU A 1 115 ? -6.332 -1.074 10.355 1.00 88.31 115 LEU A C 1
ATOM 922 O O . LEU A 1 115 ? -7.469 -1.445 10.054 1.00 88.31 115 LEU A O 1
ATOM 926 N N . SER A 1 116 ? -5.690 -1.538 11.427 1.00 84.62 116 SER A N 1
ATOM 927 C CA . SER A 1 116 ? -6.228 -2.592 12.297 1.00 84.62 116 SER A CA 1
ATOM 928 C C . SER A 1 116 ? -7.537 -2.213 12.994 1.00 84.62 116 SER A C 1
ATOM 930 O O . SER A 1 116 ? -8.362 -3.086 13.245 1.00 84.62 116 SER A O 1
ATOM 932 N N . SER A 1 117 ? -7.765 -0.925 13.281 1.00 82.00 117 SER A N 1
ATOM 933 C CA . SER A 1 117 ? -8.944 -0.465 14.031 1.00 82.00 117 SER A CA 1
ATOM 934 C C . SER A 1 117 ? -10.270 -0.711 13.316 1.00 82.00 117 SER A C 1
ATOM 936 O O . SER A 1 117 ? -11.293 -0.838 13.989 1.00 82.00 117 SER A O 1
ATOM 938 N N . ASP A 1 118 ? -10.230 -0.748 11.982 1.00 77.88 118 ASP A N 1
ATOM 939 C CA . ASP A 1 118 ? -11.399 -0.875 11.112 1.00 77.88 118 ASP A CA 1
ATOM 940 C C . ASP A 1 118 ? -11.284 -2.094 10.173 1.00 77.88 118 ASP A C 1
ATOM 942 O O . ASP A 1 118 ? -12.124 -2.267 9.291 1.00 77.88 118 ASP A O 1
ATOM 946 N N . GLY A 1 119 ? -10.240 -2.920 10.332 1.00 83.94 119 GLY A N 1
ATOM 947 C CA . GLY A 1 119 ? -9.980 -4.074 9.470 1.00 83.94 119 GLY A CA 1
ATOM 948 C C . GLY A 1 119 ? -9.786 -3.687 8.002 1.00 83.94 119 GLY A C 1
ATOM 949 O O . GLY A 1 119 ? -10.364 -4.311 7.118 1.00 83.94 119 GLY A O 1
ATOM 950 N N . GLN A 1 120 ? -9.036 -2.619 7.714 1.00 86.50 120 GLN A N 1
ATOM 951 C CA . GLN A 1 120 ? -8.892 -2.110 6.346 1.00 86.50 120 GLN A CA 1
ATOM 952 C C . GLN A 1 120 ? -7.461 -2.246 5.845 1.00 86.50 120 GLN A C 1
ATOM 954 O O . GLN A 1 120 ? -6.513 -1.833 6.511 1.00 86.50 120 GLN A O 1
ATOM 959 N N . MET A 1 121 ? -7.326 -2.785 4.638 1.00 89.00 121 MET A N 1
ATOM 960 C CA . MET A 1 121 ? -6.061 -2.943 3.936 1.00 89.00 121 MET A CA 1
ATOM 961 C C . MET A 1 121 ? -6.032 -1.999 2.739 1.00 89.00 121 MET A C 1
ATOM 963 O O . MET A 1 121 ? -6.875 -2.101 1.854 1.00 89.00 121 MET A O 1
ATOM 967 N N . TRP A 1 122 ? -5.104 -1.049 2.707 1.00 89.69 122 TRP A N 1
ATOM 968 C CA . TRP A 1 122 ? -5.033 -0.057 1.633 1.00 89.69 122 TRP A CA 1
ATOM 969 C C . TRP A 1 122 ? -3.852 -0.369 0.723 1.00 89.69 122 TRP A C 1
ATOM 971 O O . TRP A 1 122 ? -2.701 -0.284 1.147 1.00 89.69 122 TRP A O 1
ATOM 981 N N . MET A 1 123 ? -4.140 -0.736 -0.520 1.00 88.44 123 MET A N 1
ATOM 982 C CA . MET A 1 123 ? -3.180 -1.118 -1.551 1.00 88.44 123 MET A CA 1
ATOM 983 C C . MET A 1 123 ? -2.789 0.117 -2.360 1.00 88.44 123 MET A C 1
ATOM 985 O O . MET A 1 123 ? -3.627 0.724 -3.026 1.00 88.44 123 MET A O 1
ATOM 989 N N . PHE A 1 124 ? -1.516 0.504 -2.291 1.00 86.50 124 PHE A N 1
ATOM 990 C CA . PHE A 1 124 ? -1.050 1.774 -2.850 1.00 86.50 124 PHE A CA 1
ATOM 991 C C . PHE A 1 124 ? -0.344 1.643 -4.182 1.00 86.50 124 PHE A C 1
ATOM 993 O O . PHE A 1 124 ? -0.611 2.415 -5.100 1.00 86.50 124 PHE A O 1
ATOM 1000 N N . ALA A 1 125 ? 0.606 0.719 -4.253 1.00 86.50 125 ALA A N 1
ATOM 1001 C CA . ALA A 1 125 ? 1.434 0.529 -5.429 1.00 86.50 125 ALA A CA 1
ATOM 1002 C C . ALA A 1 125 ? 1.975 -0.897 -5.470 1.00 86.50 125 ALA A C 1
ATOM 1004 O O . ALA A 1 125 ? 2.262 -1.496 -4.429 1.00 86.50 125 ALA A O 1
ATOM 1005 N N . ILE A 1 126 ? 2.151 -1.400 -6.684 1.00 88.62 126 ILE A N 1
ATOM 1006 C CA . ILE A 1 126 ? 2.854 -2.636 -7.001 1.00 88.62 126 ILE A CA 1
ATOM 1007 C C . ILE A 1 126 ? 3.864 -2.338 -8.103 1.00 88.62 126 ILE A C 1
ATOM 1009 O O . ILE A 1 126 ? 3.559 -1.573 -9.015 1.00 88.62 126 ILE A O 1
ATOM 1013 N N . TYR A 1 127 ? 5.084 -2.852 -7.955 1.00 86.62 127 TYR A N 1
ATOM 1014 C CA . TYR A 1 127 ? 6.177 -2.567 -8.883 1.00 86.62 127 TYR A CA 1
ATOM 1015 C C . TYR A 1 127 ? 7.307 -3.574 -8.803 1.00 86.62 127 TYR A C 1
ATOM 1017 O O . TYR A 1 127 ? 7.521 -4.221 -7.773 1.00 86.62 127 TYR A O 1
ATOM 1025 N N . ASP A 1 128 ? 8.074 -3.668 -9.877 1.00 84.69 128 ASP A N 1
ATOM 1026 C CA . ASP A 1 128 ? 9.273 -4.485 -9.937 1.00 84.69 128 ASP A CA 1
ATOM 1027 C C . ASP A 1 128 ? 10.447 -3.828 -9.196 1.00 84.69 128 ASP A C 1
ATOM 1029 O O . ASP A 1 128 ? 10.533 -2.611 -9.039 1.00 84.69 128 ASP A O 1
ATOM 1033 N N . LYS A 1 129 ? 11.416 -4.636 -8.745 1.00 80.19 129 LYS A N 1
ATOM 1034 C CA . LYS A 1 129 ? 12.629 -4.129 -8.066 1.00 80.19 129 LYS A CA 1
ATOM 1035 C C . LYS A 1 129 ? 13.316 -2.980 -8.795 1.00 80.19 129 LYS A C 1
ATOM 1037 O O . LYS A 1 129 ? 13.864 -2.099 -8.136 1.00 80.19 129 LYS A O 1
ATOM 1042 N N . ASP A 1 130 ? 13.328 -3.069 -10.113 1.00 74.75 130 ASP A N 1
ATOM 1043 C CA . ASP A 1 130 ? 14.180 -2.270 -10.979 1.00 74.75 130 ASP A CA 1
ATOM 1044 C C . ASP A 1 130 ? 13.488 -0.964 -11.420 1.00 74.75 130 ASP A C 1
ATOM 1046 O O . ASP A 1 130 ? 14.103 -0.138 -12.083 1.00 74.75 130 ASP A O 1
ATOM 1050 N N . GLU A 1 131 ? 12.222 -0.757 -11.038 1.00 71.88 131 GLU A N 1
ATOM 1051 C CA . GLU A 1 131 ? 11.394 0.359 -11.519 1.00 71.88 131 GLU A CA 1
ATOM 1052 C C . GLU A 1 131 ? 11.344 1.560 -10.573 1.00 71.88 131 GLU A C 1
ATOM 1054 O O . GLU A 1 131 ? 10.969 2.658 -10.992 1.00 71.88 131 GLU A O 1
ATOM 1059 N N . LEU A 1 132 ? 11.685 1.373 -9.294 1.00 67.69 132 LEU A N 1
ATOM 1060 C CA . LEU A 1 132 ? 11.563 2.431 -8.295 1.00 67.69 132 LEU A CA 1
ATOM 1061 C C . LEU A 1 132 ? 12.841 2.613 -7.483 1.00 67.69 132 LEU A C 1
ATOM 1063 O O . LEU A 1 132 ? 13.264 1.734 -6.727 1.00 67.69 132 LEU A O 1
ATOM 1067 N N . GLU A 1 133 ? 13.397 3.816 -7.587 1.00 64.00 133 GLU A N 1
ATOM 1068 C CA . GLU A 1 133 ? 14.418 4.324 -6.678 1.00 64.00 133 GLU A CA 1
ATOM 1069 C C . GLU A 1 133 ? 13.838 4.567 -5.277 1.00 64.00 133 GLU A C 1
ATOM 1071 O O . GLU A 1 133 ? 12.633 4.744 -5.095 1.00 64.00 133 GLU A O 1
ATOM 1076 N N . ASN A 1 134 ? 14.695 4.578 -4.255 1.00 69.31 134 ASN A N 1
ATOM 1077 C CA . ASN A 1 134 ? 14.254 4.837 -2.884 1.00 69.31 134 ASN A CA 1
ATOM 1078 C C . ASN A 1 134 ? 13.511 6.181 -2.777 1.00 69.31 134 ASN A C 1
ATOM 1080 O O . ASN A 1 134 ? 13.887 7.160 -3.419 1.00 69.31 134 ASN A O 1
ATOM 1084 N N . LEU A 1 135 ? 12.476 6.224 -1.932 1.00 72.88 135 LEU A N 1
ATOM 1085 C CA . LEU A 1 135 ? 11.733 7.454 -1.669 1.00 72.88 135 LEU A CA 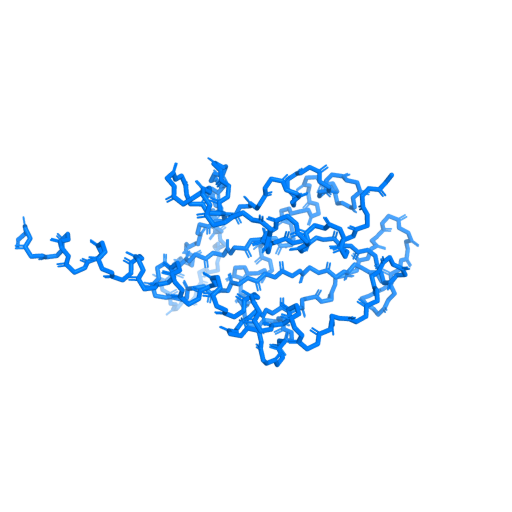1
ATOM 1086 C C . LEU A 1 135 ? 12.648 8.520 -1.066 1.00 72.88 135 LEU A C 1
ATOM 1088 O O . LEU A 1 135 ? 13.494 8.223 -0.218 1.00 72.88 135 LEU A O 1
ATOM 1092 N N . THR A 1 136 ? 12.449 9.772 -1.471 1.00 79.25 136 THR A N 1
ATOM 1093 C CA . THR A 1 136 ? 13.126 10.899 -0.825 1.00 79.25 136 THR A CA 1
ATOM 1094 C C . THR A 1 136 ? 12.500 11.184 0.542 1.00 79.25 136 THR A C 1
ATOM 1096 O O . THR A 1 136 ? 11.339 10.856 0.801 1.00 79.25 136 THR A O 1
ATOM 1099 N N . CYS A 1 137 ? 13.250 11.838 1.433 1.00 80.50 137 CYS A N 1
ATOM 1100 C CA . CYS A 1 137 ? 12.749 12.223 2.757 1.00 80.50 137 CYS A CA 1
ATOM 1101 C C . CYS A 1 137 ? 11.456 13.058 2.682 1.00 80.50 137 CYS A C 1
ATOM 1103 O O . CYS A 1 137 ? 10.572 12.899 3.525 1.00 80.50 137 CYS A O 1
ATOM 1105 N N . ASP A 1 138 ? 11.331 13.919 1.669 1.00 77.56 138 ASP A N 1
ATOM 1106 C CA . ASP A 1 138 ? 10.150 14.765 1.475 1.00 77.56 138 ASP A CA 1
ATOM 1107 C C . ASP A 1 138 ? 8.933 13.949 1.029 1.00 77.56 138 ASP A C 1
ATOM 1109 O O . ASP A 1 138 ? 7.832 14.142 1.548 1.00 77.56 138 ASP A O 1
ATOM 1113 N N . GLN A 1 139 ? 9.140 12.971 0.141 1.00 75.81 139 GLN A N 1
ATOM 1114 C CA . GLN A 1 139 ? 8.093 12.040 -0.285 1.00 75.81 139 GLN A CA 1
ATOM 1115 C C . GLN A 1 139 ? 7.582 11.196 0.888 1.00 75.81 139 GLN A C 1
ATOM 1117 O O . GLN A 1 139 ? 6.375 11.044 1.068 1.00 75.81 139 GLN A O 1
ATOM 1122 N N . GLU A 1 140 ? 8.481 10.683 1.732 1.00 81.06 140 GLU A N 1
ATOM 1123 C CA . GLU A 1 140 ? 8.090 9.949 2.940 1.00 81.06 140 GLU A CA 1
ATOM 1124 C C . GLU A 1 140 ? 7.293 10.832 3.911 1.00 81.06 140 GLU A C 1
ATOM 1126 O O . GLU A 1 140 ? 6.279 10.395 4.464 1.00 81.06 140 GLU A O 1
ATOM 1131 N N . ARG A 1 141 ? 7.718 12.090 4.098 1.00 81.12 141 ARG A N 1
ATOM 1132 C CA . ARG A 1 141 ? 7.046 13.036 4.996 1.00 81.12 141 ARG A CA 1
ATOM 1133 C C . ARG A 1 141 ? 5.630 13.352 4.533 1.00 81.12 141 ARG A C 1
ATOM 1135 O O . ARG A 1 141 ? 4.727 13.370 5.367 1.00 81.12 141 ARG A O 1
ATOM 1142 N N . ALA A 1 142 ? 5.415 13.606 3.250 1.00 78.19 142 ALA A N 1
ATOM 1143 C CA . ALA A 1 142 ? 4.075 13.953 2.798 1.00 78.19 142 ALA A CA 1
ATOM 1144 C C . ALA A 1 142 ? 3.158 12.725 2.639 1.00 78.19 142 ALA A C 1
ATOM 1146 O O . ALA A 1 142 ? 1.963 12.852 2.897 1.00 78.19 142 ALA A O 1
ATOM 1147 N N . LEU A 1 143 ? 3.695 11.512 2.423 1.00 79.94 143 LEU A N 1
ATOM 1148 C CA . LEU A 1 143 ? 2.927 10.273 2.650 1.00 79.94 143 LEU A CA 1
ATOM 1149 C C . LEU A 1 143 ? 2.438 10.175 4.101 1.00 79.94 143 LEU A C 1
ATOM 1151 O O . LEU A 1 143 ? 1.262 9.896 4.343 1.00 79.94 143 LEU A O 1
ATOM 1155 N N . LYS A 1 144 ? 3.317 10.470 5.069 1.00 83.31 144 LYS A N 1
ATOM 1156 C CA . LYS A 1 144 ? 2.953 10.500 6.492 1.00 83.31 144 LYS A CA 1
ATOM 1157 C C . LYS A 1 144 ? 1.866 11.534 6.791 1.00 83.31 144 LYS A C 1
ATOM 1159 O O . LYS A 1 144 ? 0.970 11.260 7.586 1.00 83.31 144 LYS A O 1
ATOM 1164 N N . GLN A 1 145 ? 1.938 12.718 6.191 1.00 81.44 145 GLN A N 1
ATOM 1165 C CA . GLN A 1 145 ? 0.923 13.754 6.393 1.00 81.44 145 GLN A CA 1
ATOM 1166 C C . GLN A 1 145 ? -0.430 13.321 5.822 1.00 81.44 145 GLN A C 1
ATOM 1168 O O . GLN A 1 145 ? -1.420 13.341 6.549 1.00 81.44 145 GLN A O 1
ATOM 1173 N N . ALA A 1 146 ? -0.458 12.840 4.576 1.00 79.69 146 ALA A N 1
ATOM 1174 C CA . ALA A 1 146 ? -1.682 12.391 3.917 1.00 79.69 146 ALA A CA 1
ATOM 1175 C C . ALA A 1 146 ? -2.388 11.266 4.695 1.00 79.69 146 ALA A C 1
ATOM 1177 O O . ALA A 1 146 ? -3.593 11.342 4.936 1.00 79.69 146 ALA A O 1
ATOM 1178 N N . ILE A 1 147 ? -1.640 10.252 5.153 1.00 82.62 147 ILE A N 1
ATOM 1179 C CA . ILE A 1 147 ? -2.230 9.144 5.918 1.00 82.62 147 ILE A CA 1
ATOM 1180 C C . ILE A 1 147 ? -2.736 9.593 7.291 1.00 82.62 147 ILE A C 1
ATOM 1182 O O . ILE A 1 147 ? -3.779 9.126 7.740 1.00 82.62 147 ILE A O 1
ATOM 1186 N N . THR A 1 148 ? -2.033 10.518 7.950 1.00 84.25 148 THR A N 1
ATOM 1187 C CA . THR A 1 148 ? -2.445 11.022 9.268 1.00 84.25 148 THR A CA 1
ATOM 1188 C C . THR A 1 148 ? -3.790 11.738 9.167 1.00 84.25 148 THR A C 1
ATOM 1190 O O . THR A 1 148 ? -4.703 11.412 9.924 1.00 84.25 148 THR A O 1
ATOM 1193 N N . VAL A 1 149 ? -3.936 12.631 8.182 1.00 81.00 149 VAL A N 1
ATOM 1194 C CA . VAL A 1 149 ? -5.183 13.371 7.935 1.00 81.00 149 VAL A CA 1
ATOM 1195 C C . VAL A 1 149 ? -6.347 12.419 7.650 1.00 81.00 149 VAL A C 1
ATOM 1197 O O . VAL A 1 149 ? -7.418 12.560 8.238 1.00 81.00 149 VAL A O 1
ATOM 1200 N N . GLU A 1 150 ? -6.144 11.407 6.805 1.00 81.25 150 GLU A N 1
ATOM 1201 C CA . GLU A 1 150 ? -7.205 10.444 6.487 1.00 81.25 150 GLU A CA 1
ATOM 1202 C C . GLU A 1 150 ? -7.610 9.600 7.703 1.00 81.25 150 GLU A C 1
ATOM 1204 O O . GLU A 1 150 ? -8.800 9.419 7.980 1.00 81.25 150 GLU A O 1
ATOM 1209 N N . VAL A 1 151 ? -6.635 9.077 8.450 1.00 82.94 151 VAL A N 1
ATOM 1210 C CA . VAL A 1 151 ? -6.908 8.260 9.640 1.00 82.94 151 VAL A CA 1
ATOM 1211 C C . VAL A 1 151 ? -7.661 9.082 10.691 1.00 82.94 151 VAL A C 1
ATOM 1213 O O . VAL A 1 151 ? -8.592 8.574 11.318 1.00 82.94 151 VAL A O 1
ATOM 1216 N N . GLU A 1 152 ? -7.318 10.358 10.870 1.00 82.56 152 GLU A N 1
ATOM 1217 C CA . GLU A 1 152 ? -8.035 11.275 11.764 1.00 82.56 152 GLU A CA 1
ATOM 1218 C C . GLU A 1 152 ? -9.462 11.577 11.284 1.00 82.56 152 GLU A C 1
ATOM 1220 O O . GLU A 1 152 ? -10.410 11.534 12.081 1.00 82.56 152 GLU A O 1
ATOM 1225 N N . ALA A 1 153 ? -9.654 11.790 9.980 1.00 77.88 153 ALA A N 1
ATOM 1226 C CA . ALA A 1 153 ? -10.975 11.988 9.392 1.00 77.88 153 ALA A CA 1
ATOM 1227 C C . ALA A 1 153 ? -11.886 10.763 9.612 1.00 77.88 153 ALA A C 1
ATOM 1229 O O . ALA A 1 153 ? -13.061 10.907 9.975 1.00 77.88 153 ALA A O 1
ATOM 1230 N N . ARG A 1 154 ? -11.348 9.542 9.474 1.00 74.31 154 ARG A N 1
ATOM 1231 C CA . ARG A 1 154 ? -12.092 8.292 9.728 1.00 74.31 154 ARG A CA 1
ATOM 1232 C C . ARG A 1 154 ? -12.388 8.069 11.211 1.00 74.31 154 ARG A C 1
ATOM 1234 O O . ARG A 1 154 ? -13.516 7.701 11.552 1.00 74.31 154 ARG A O 1
ATOM 1241 N N . LYS A 1 155 ? -11.444 8.384 12.108 1.00 75.50 155 LYS A N 1
ATOM 1242 C CA . LYS A 1 155 ? -11.678 8.369 13.567 1.00 75.50 155 LYS A CA 1
ATOM 1243 C C . LYS A 1 155 ? -12.823 9.299 13.971 1.00 75.50 155 LYS A C 1
ATOM 1245 O O . LYS A 1 155 ? -13.664 8.924 14.788 1.00 75.50 155 LYS A O 1
ATOM 1250 N N . THR A 1 156 ? -12.891 10.482 13.367 1.00 67.94 156 THR A N 1
ATOM 1251 C CA . THR A 1 156 ? -13.936 11.474 13.655 1.00 67.94 156 THR A CA 1
ATOM 1252 C C . THR A 1 156 ? -15.315 10.992 13.199 1.00 67.94 156 THR A C 1
ATOM 1254 O O . THR A 1 156 ? -16.285 11.083 13.947 1.00 67.94 156 THR A O 1
ATOM 1257 N N . LYS A 1 157 ? -15.418 10.373 12.016 1.00 63.25 157 LYS A N 1
ATOM 1258 C CA . LYS A 1 157 ? -16.679 9.758 11.557 1.00 63.25 157 LYS A CA 1
ATOM 1259 C C . LYS A 1 157 ? -17.155 8.631 12.486 1.00 63.25 157 LYS A C 1
ATOM 1261 O O . LYS A 1 157 ? -18.358 8.483 12.710 1.00 63.25 157 LYS A O 1
ATOM 1266 N N . ARG A 1 158 ? -16.228 7.859 13.065 1.00 63.62 158 ARG A N 1
ATOM 1267 C CA . ARG A 1 158 ? -16.540 6.790 14.029 1.00 63.62 158 ARG A CA 1
ATOM 1268 C C . ARG A 1 158 ? -17.151 7.331 15.325 1.00 63.62 158 ARG A C 1
ATOM 1270 O O . ARG A 1 158 ? -18.144 6.771 15.787 1.00 63.62 158 ARG A O 1
ATOM 1277 N N . SER A 1 159 ? -16.604 8.409 15.894 1.00 60.22 159 SER A N 1
ATOM 1278 C CA . SER A 1 159 ? -17.106 8.974 17.159 1.00 60.22 159 SER A CA 1
ATOM 1279 C C . SER A 1 159 ? -18.517 9.556 17.026 1.00 60.22 159 SER A C 1
ATOM 1281 O O . SER A 1 159 ? -19.334 9.401 17.933 1.00 60.22 159 SER A O 1
ATOM 1283 N N . VAL A 1 160 ? -18.840 10.143 15.870 1.00 60.94 160 VAL A N 1
ATOM 1284 C CA . VAL A 1 160 ? -20.186 10.651 15.564 1.00 60.94 160 VAL A CA 1
ATOM 1285 C C . VAL A 1 160 ? -21.190 9.504 15.410 1.00 60.94 160 VAL A C 1
ATOM 1287 O O . VAL A 1 160 ? -22.270 9.551 15.996 1.00 60.94 160 VAL A O 1
ATOM 1290 N N . LYS A 1 161 ? -20.827 8.427 14.697 1.00 57.44 161 LYS A N 1
ATOM 1291 C CA . LYS A 1 161 ? -21.722 7.276 14.474 1.00 57.44 161 LYS A CA 1
ATOM 1292 C C . LYS A 1 161 ? -22.033 6.497 15.758 1.00 57.44 161 LYS A C 1
ATOM 1294 O O . LYS A 1 161 ? -23.121 5.943 15.874 1.00 57.44 161 LYS A O 1
ATOM 1299 N N . GLN A 1 162 ? -21.109 6.459 16.721 1.00 55.97 162 GLN A N 1
ATOM 1300 C CA . GLN A 1 162 ? -21.329 5.773 18.001 1.00 55.97 162 GLN A CA 1
ATOM 1301 C C . GLN A 1 162 ? -22.154 6.578 19.015 1.00 55.97 162 GLN A C 1
ATOM 1303 O O . GLN A 1 162 ? -22.724 5.973 19.912 1.00 55.97 162 GLN A O 1
ATOM 1308 N N . ARG A 1 163 ? -22.259 7.907 18.873 1.00 55.84 163 ARG A N 1
ATOM 1309 C CA . ARG A 1 163 ? -23.080 8.764 19.754 1.00 55.84 163 ARG A CA 1
ATOM 1310 C C . ARG A 1 163 ? -24.562 8.826 19.376 1.00 55.84 163 ARG A C 1
ATOM 1312 O O . ARG A 1 163 ? -25.355 9.337 20.153 1.00 55.84 163 ARG A O 1
ATOM 1319 N N . SER A 1 164 ? -24.926 8.337 18.192 1.00 49.69 164 SER A N 1
ATOM 1320 C CA . SER A 1 164 ? -26.304 8.346 17.685 1.00 49.69 164 SER A CA 1
ATOM 1321 C C . SER A 1 164 ? -27.015 6.993 17.844 1.00 49.69 164 SER A C 1
ATOM 1323 O O . SER A 1 164 ? -28.029 6.767 17.183 1.00 49.69 164 SER A O 1
ATOM 1325 N N . LYS A 1 165 ? -26.469 6.087 18.664 1.00 42.81 165 LYS A N 1
ATOM 1326 C CA . LYS A 1 165 ? -27.025 4.764 18.955 1.00 42.81 165 LYS A CA 1
ATOM 1327 C C . LYS A 1 165 ? -27.281 4.617 20.448 1.00 42.81 165 LYS A C 1
ATOM 1329 O O . LYS A 1 165 ? -26.446 5.139 21.217 1.00 42.81 165 LYS A O 1
#

Mean predicted aligned error: 10.81 Å

Secondary structure (DSSP, 8-state):
---THHHHHHHHH-GGGGTT-SS-S-EEEEE------SS-----EEEEEE-HHHHHHHHHH--HHHHHHHHHHHHH-TT-SEE-TTTTS-EEEEE-BTTTTB-TTTSEEEEEEEEGGGTEEEEEEEEETTT-PPPPHHHHHHHHHHHHHHHHHHHHHHHHHHHT-